Protein AF-A0A4Y5X166-F1 (afdb_monomer_lite)

Structure (mmCIF, N/CA/C/O backbone):
data_AF-A0A4Y5X166-F1
#
_entry.id   AF-A0A4Y5X166-F1
#
loop_
_atom_site.group_PDB
_atom_site.id
_atom_site.type_symbol
_atom_site.label_atom_id
_atom_site.label_alt_id
_atom_site.label_comp_id
_atom_site.label_asym_id
_atom_site.label_entity_id
_atom_site.label_seq_id
_atom_site.pdbx_PDB_ins_code
_atom_site.Cartn_x
_atom_site.Cartn_y
_atom_site.Cartn_z
_atom_site.occupancy
_atom_site.B_iso_or_equiv
_atom_site.auth_seq_id
_atom_site.auth_comp_id
_atom_site.auth_asym_id
_atom_site.auth_atom_id
_atom_site.pdbx_PDB_model_num
ATOM 1 N N . PRO A 1 1 ? 21.948 -21.769 -15.446 1.00 53.97 1 PRO A N 1
ATOM 2 C CA . PRO A 1 1 ? 21.801 -21.380 -14.017 1.00 53.97 1 PRO A CA 1
ATOM 3 C C . PRO A 1 1 ? 22.307 -19.961 -13.650 1.00 53.97 1 PRO A C 1
ATOM 5 O O . PRO A 1 1 ? 22.398 -19.677 -12.465 1.00 53.97 1 PRO A O 1
ATOM 8 N N . HIS A 1 2 ? 22.592 -19.065 -14.615 1.00 69.31 2 HIS A N 1
ATOM 9 C CA . HIS A 1 2 ? 23.187 -17.735 -14.357 1.00 69.31 2 HIS A CA 1
ATOM 10 C C . HIS A 1 2 ? 22.222 -16.543 -14.506 1.00 69.31 2 HIS A C 1
ATOM 12 O O . HIS A 1 2 ? 22.660 -15.410 -14.395 1.00 69.31 2 HIS A O 1
ATOM 18 N N . ALA A 1 3 ? 20.933 -16.793 -14.757 1.00 82.44 3 ALA A N 1
ATOM 19 C CA . ALA A 1 3 ? 19.912 -15.763 -14.997 1.00 82.44 3 ALA A CA 1
ATOM 20 C C . ALA A 1 3 ? 18.787 -15.790 -13.942 1.00 82.44 3 ALA A C 1
ATOM 22 O O . ALA A 1 3 ? 17.662 -15.390 -14.209 1.00 82.44 3 ALA A O 1
ATOM 23 N N . ILE A 1 4 ? 19.062 -16.355 -12.758 1.00 85.62 4 ILE A N 1
ATOM 24 C CA . ILE A 1 4 ? 18.125 -16.319 -11.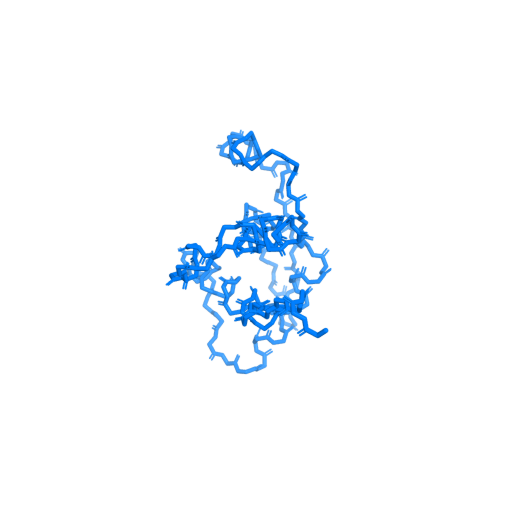629 1.00 85.62 4 ILE A CA 1
ATOM 25 C C . ILE A 1 4 ? 18.551 -15.158 -10.740 1.00 85.62 4 ILE A C 1
ATOM 27 O O . ILE A 1 4 ? 19.601 -15.229 -10.100 1.00 85.62 4 ILE A O 1
ATOM 31 N N . LEU A 1 5 ? 17.726 -14.118 -10.695 1.00 84.88 5 LEU A N 1
ATOM 32 C CA . LEU A 1 5 ? 17.871 -13.009 -9.762 1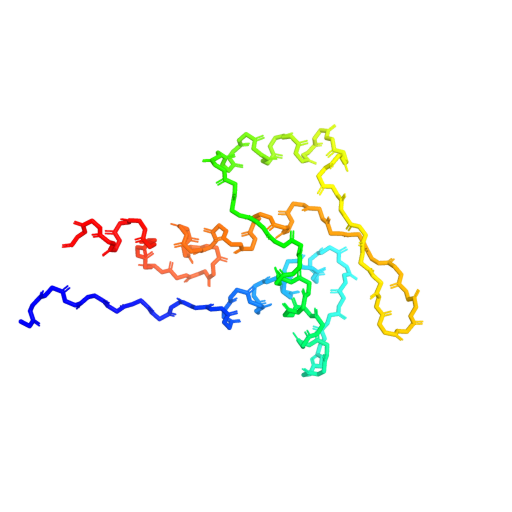.00 84.88 5 LEU A CA 1
ATOM 33 C C . LEU A 1 5 ? 16.924 -13.217 -8.579 1.00 84.88 5 LEU A C 1
ATOM 35 O O . LEU A 1 5 ? 15.797 -13.690 -8.734 1.00 84.88 5 LEU A O 1
ATOM 39 N N . ARG A 1 6 ? 17.410 -12.904 -7.378 1.00 86.56 6 ARG A N 1
ATOM 40 C CA . ARG A 1 6 ? 16.646 -13.003 -6.135 1.00 86.56 6 ARG A CA 1
ATOM 41 C C . ARG A 1 6 ? 16.514 -11.612 -5.539 1.00 86.56 6 ARG A C 1
ATOM 43 O O . ARG A 1 6 ? 17.519 -10.970 -5.262 1.00 86.56 6 ARG A O 1
ATOM 50 N N . LEU A 1 7 ? 15.274 -11.202 -5.310 1.00 88.19 7 LEU A N 1
ATOM 51 C CA . LEU A 1 7 ? 14.927 -9.982 -4.603 1.00 88.19 7 LEU A CA 1
ATOM 52 C C . LEU A 1 7 ? 14.234 -10.383 -3.298 1.00 88.19 7 LEU A C 1
ATOM 54 O O . LEU A 1 7 ? 13.175 -11.009 -3.329 1.00 88.19 7 LEU A O 1
ATOM 58 N N . ASP A 1 8 ? 14.834 -10.049 -2.155 1.00 89.56 8 ASP A N 1
ATOM 59 C CA . ASP A 1 8 ? 14.250 -10.301 -0.829 1.00 89.56 8 ASP A CA 1
ATOM 60 C C . ASP A 1 8 ? 13.226 -9.205 -0.472 1.00 89.56 8 ASP A C 1
ATOM 62 O O . ASP A 1 8 ? 13.319 -8.554 0.562 1.00 89.56 8 ASP A O 1
ATOM 66 N N . LEU A 1 9 ? 12.262 -8.990 -1.374 1.00 89.31 9 LEU A N 1
ATOM 67 C CA . LEU A 1 9 ? 11.146 -8.062 -1.229 1.00 89.31 9 LEU A CA 1
ATOM 68 C C . LEU A 1 9 ? 9.856 -8.756 -1.663 1.00 89.31 9 LEU A C 1
ATOM 70 O O . LEU A 1 9 ? 9.715 -9.151 -2.823 1.00 89.31 9 LEU A O 1
ATOM 74 N N . ALA A 1 10 ? 8.905 -8.903 -0.746 1.00 91.88 10 ALA A N 1
ATOM 75 C CA . ALA A 1 10 ? 7.674 -9.629 -1.018 1.00 91.88 10 ALA A CA 1
ATOM 76 C C . ALA A 1 10 ? 6.463 -9.051 -0.275 1.00 91.88 10 ALA A C 1
ATOM 78 O O . ALA A 1 10 ? 6.502 -8.017 0.388 1.00 91.88 10 ALA A O 1
ATOM 79 N N . GLY A 1 11 ? 5.334 -9.759 -0.365 1.00 90.94 11 GLY A N 1
ATOM 80 C CA . GLY A 1 11 ? 4.072 -9.331 0.232 1.00 90.94 11 GLY A CA 1
ATOM 81 C C . GLY A 1 11 ? 4.115 -9.126 1.751 1.00 90.94 11 GLY A C 1
ATOM 82 O O . GLY A 1 11 ? 3.247 -8.422 2.268 1.00 90.94 11 GLY A O 1
ATOM 83 N N . ARG A 1 12 ? 5.088 -9.717 2.459 1.00 92.75 12 ARG A N 1
ATOM 84 C CA . ARG A 1 12 ? 5.294 -9.488 3.893 1.00 92.75 12 ARG A CA 1
ATOM 85 C C . ARG A 1 12 ? 5.771 -8.057 4.143 1.00 92.75 12 ARG A C 1
ATOM 87 O O . ARG A 1 12 ? 5.137 -7.361 4.931 1.00 92.75 12 ARG A O 1
ATOM 94 N N . ASP A 1 13 ? 6.797 -7.639 3.414 1.00 93.00 13 ASP A N 1
ATOM 95 C CA . ASP A 1 13 ? 7.396 -6.306 3.484 1.00 93.00 13 ASP A CA 1
ATOM 96 C C . ASP A 1 13 ? 6.387 -5.231 3.074 1.00 93.00 13 ASP A C 1
ATOM 98 O O . ASP A 1 13 ? 6.276 -4.201 3.732 1.00 93.00 13 ASP A O 1
ATOM 102 N N . LEU A 1 14 ? 5.554 -5.516 2.063 1.00 93.69 14 LEU A N 1
ATOM 103 C CA . LEU A 1 14 ? 4.454 -4.629 1.668 1.00 93.69 14 LEU A CA 1
ATOM 104 C C . LEU A 1 14 ? 3.440 -4.410 2.797 1.00 93.69 14 LEU A C 1
ATOM 106 O O . LEU A 1 14 ? 2.979 -3.290 3.005 1.00 93.69 14 LEU A O 1
ATOM 110 N N . THR A 1 15 ? 3.080 -5.468 3.530 1.00 94.81 15 THR A N 1
ATOM 111 C CA . THR A 1 15 ? 2.167 -5.354 4.677 1.00 94.81 15 THR A CA 1
ATOM 112 C C . THR A 1 15 ? 2.801 -4.541 5.807 1.00 94.81 15 THR A C 1
ATOM 114 O O . THR A 1 15 ? 2.126 -3.696 6.391 1.00 94.81 15 THR A O 1
ATOM 117 N N . ASP A 1 16 ? 4.086 -4.754 6.090 1.00 92.81 16 ASP A N 1
ATOM 118 C CA . ASP A 1 16 ? 4.799 -4.015 7.140 1.00 92.81 16 ASP A CA 1
ATOM 119 C C . ASP A 1 16 ? 4.977 -2.533 6.752 1.00 92.81 16 ASP A C 1
ATOM 121 O O . ASP A 1 16 ? 4.841 -1.633 7.582 1.00 92.81 16 ASP A O 1
ATOM 125 N N . TYR A 1 17 ? 5.172 -2.253 5.464 1.00 93.94 17 TYR A N 1
ATOM 126 C CA . TYR A 1 17 ? 5.205 -0.893 4.938 1.00 93.94 17 TYR A CA 1
ATOM 127 C C . TYR A 1 17 ? 3.850 -0.198 4.993 1.00 93.94 17 TYR A C 1
ATOM 129 O O . TYR A 1 17 ? 3.775 0.950 5.427 1.00 93.94 17 TYR A O 1
ATOM 137 N N . LEU A 1 18 ? 2.774 -0.895 4.612 1.00 94.44 18 LEU A N 1
ATOM 138 C CA . LEU A 1 18 ? 1.417 -0.364 4.723 1.00 94.44 18 LEU A CA 1
ATOM 139 C C . LEU A 1 18 ? 1.089 -0.016 6.181 1.00 94.44 18 LEU A C 1
ATOM 141 O O . LEU A 1 18 ? 0.530 1.041 6.456 1.00 94.44 18 LEU A O 1
ATOM 145 N N . MET A 1 19 ? 1.503 -0.864 7.122 1.00 94.06 19 MET A N 1
ATOM 146 C CA . MET A 1 19 ? 1.362 -0.604 8.554 1.00 94.06 19 MET A CA 1
ATOM 147 C C . MET A 1 19 ? 2.094 0.678 8.980 1.00 94.06 19 MET A C 1
ATOM 149 O O . MET A 1 19 ? 1.524 1.503 9.698 1.00 94.06 19 MET A O 1
ATOM 153 N N . LYS A 1 20 ? 3.327 0.883 8.497 1.00 92.44 20 LYS A N 1
ATOM 154 C CA . LYS A 1 20 ? 4.122 2.088 8.772 1.00 92.44 20 LYS A CA 1
ATOM 155 C C . LYS A 1 20 ? 3.437 3.359 8.260 1.00 92.44 20 LYS A C 1
ATOM 157 O O . LYS A 1 20 ? 3.246 4.290 9.037 1.00 92.44 20 LYS A O 1
ATOM 162 N N . ILE A 1 21 ? 3.026 3.394 6.991 1.00 93.44 21 ILE A N 1
ATOM 163 C CA . ILE A 1 21 ? 2.412 4.596 6.396 1.00 93.44 21 ILE A CA 1
ATOM 164 C C . ILE A 1 21 ? 1.010 4.885 6.958 1.00 93.44 21 ILE A C 1
ATOM 166 O O . ILE A 1 21 ? 0.633 6.046 7.090 1.00 93.44 21 ILE A O 1
ATOM 170 N N . LEU A 1 22 ? 0.256 3.858 7.367 1.00 92.94 22 LEU A N 1
ATOM 171 C CA . LEU A 1 22 ? -1.008 4.050 8.090 1.00 92.94 22 LEU A CA 1
ATOM 172 C C . LEU A 1 22 ? -0.777 4.631 9.492 1.00 92.94 22 LEU A C 1
ATOM 174 O O . LEU A 1 22 ? -1.533 5.503 9.924 1.00 92.94 22 LEU A O 1
ATOM 178 N N . THR A 1 23 ? 0.305 4.224 10.162 1.00 91.81 23 THR A N 1
ATOM 179 C CA . THR A 1 23 ? 0.713 4.797 11.455 1.00 91.81 23 THR A CA 1
ATOM 180 C C . THR A 1 23 ? 1.107 6.269 11.315 1.00 91.81 23 THR A C 1
ATOM 182 O O . THR A 1 23 ? 0.716 7.082 12.150 1.00 91.81 23 THR A O 1
ATOM 185 N N . GLU A 1 24 ? 1.801 6.649 10.235 1.00 90.44 24 GLU A N 1
ATOM 186 C CA . GLU A 1 24 ? 2.125 8.054 9.920 1.00 90.44 24 GLU A CA 1
ATOM 187 C C . GLU A 1 24 ? 0.864 8.926 9.748 1.00 90.44 24 GLU A C 1
ATOM 189 O O . GLU A 1 24 ? 0.887 10.114 10.069 1.00 90.44 24 GLU A O 1
ATOM 194 N N . ARG A 1 25 ? -0.255 8.333 9.307 1.00 87.44 25 ARG A N 1
ATOM 195 C CA . ARG A 1 25 ? -1.567 8.995 9.191 1.00 87.44 25 ARG A CA 1
ATOM 196 C C . ARG A 1 25 ? -2.379 8.998 10.496 1.00 87.44 25 ARG A C 1
ATOM 198 O O . ARG A 1 25 ? -3.439 9.618 10.551 1.00 87.44 25 ARG A O 1
ATOM 205 N N . GLY A 1 26 ? -1.881 8.346 11.547 1.00 89.19 26 GLY A N 1
ATOM 206 C CA . GLY A 1 26 ? -2.506 8.282 12.871 1.00 89.19 26 GLY A CA 1
ATOM 207 C C . GLY A 1 26 ? -3.262 6.984 13.172 1.00 89.19 26 GLY A C 1
ATOM 208 O O . GLY A 1 26 ? -3.859 6.878 14.243 1.00 89.19 26 GLY A O 1
ATOM 209 N N . TYR A 1 27 ? -3.234 5.991 12.276 1.00 89.69 27 TYR A N 1
ATOM 210 C CA . TYR A 1 27 ? -3.803 4.664 12.522 1.00 89.69 27 TYR A CA 1
ATOM 211 C C . TYR A 1 27 ? -2.731 3.712 13.057 1.00 89.69 27 TYR A C 1
ATOM 213 O O . TYR A 1 27 ? -1.939 3.151 12.302 1.00 89.69 27 TYR A O 1
ATOM 221 N N . SER A 1 28 ? -2.704 3.530 14.374 1.00 87.69 28 SER A N 1
ATOM 222 C CA . SER A 1 28 ? -1.722 2.671 15.036 1.00 87.69 28 SER A CA 1
ATOM 223 C C . SER A 1 28 ? -2.160 1.209 15.020 1.00 87.69 28 SER A C 1
ATOM 225 O O . SER A 1 28 ? -3.047 0.822 15.774 1.00 87.69 28 SER A O 1
ATOM 227 N N . PHE A 1 29 ? -1.487 0.389 14.216 1.00 88.75 29 PHE A N 1
ATOM 228 C CA . PHE A 1 29 ? -1.604 -1.070 14.245 1.00 88.75 29 PHE A CA 1
ATOM 229 C C . PHE A 1 29 ? -0.316 -1.637 14.853 1.00 88.75 29 PHE A C 1
ATOM 231 O O . PHE A 1 29 ? 0.761 -1.463 14.286 1.00 88.75 29 PHE A O 1
ATOM 238 N N . THR A 1 30 ? -0.395 -2.269 16.024 1.00 85.94 30 THR A N 1
ATOM 239 C CA . THR A 1 30 ? 0.792 -2.679 16.808 1.00 85.94 30 THR A CA 1
ATOM 240 C C . THR A 1 30 ? 0.866 -4.180 17.067 1.00 85.94 30 THR A C 1
ATOM 242 O O . THR A 1 30 ? 1.943 -4.721 17.323 1.00 85.94 30 THR A O 1
ATOM 245 N N . THR A 1 31 ? -0.266 -4.874 16.996 1.00 89.31 31 THR A N 1
ATOM 246 C CA . THR A 1 31 ? -0.382 -6.294 17.321 1.00 89.31 31 THR A CA 1
ATOM 247 C C . THR A 1 31 ? -0.273 -7.180 16.082 1.00 89.31 31 THR A C 1
ATOM 249 O O . THR A 1 31 ? -0.518 -6.776 14.944 1.00 89.31 31 THR A O 1
ATOM 252 N N . THR A 1 32 ? 0.053 -8.453 16.299 1.00 88.06 32 THR A N 1
ATOM 253 C CA . THR A 1 32 ? 0.083 -9.460 15.229 1.00 88.06 32 THR A CA 1
ATOM 254 C C . THR A 1 32 ? -1.296 -9.725 14.625 1.00 88.06 32 THR A C 1
ATOM 256 O O . THR A 1 32 ? -1.378 -10.043 13.444 1.00 88.06 32 THR A O 1
ATOM 259 N N . ALA A 1 33 ? -2.376 -9.565 15.396 1.00 88.94 33 ALA A N 1
ATOM 260 C CA . ALA A 1 33 ? -3.744 -9.675 14.888 1.00 88.94 33 ALA A CA 1
ATOM 261 C C . ALA A 1 33 ? -4.094 -8.500 13.962 1.00 88.94 33 ALA A C 1
ATOM 263 O O . ALA A 1 33 ? -4.637 -8.699 12.879 1.00 88.94 33 ALA A O 1
ATOM 264 N N . GLU A 1 34 ? -3.710 -7.281 14.342 1.00 90.00 34 GLU A N 1
ATOM 265 C CA . GLU A 1 34 ? -3.888 -6.090 13.507 1.00 90.00 34 GLU A CA 1
ATOM 266 C C . GLU A 1 34 ? -3.077 -6.161 12.212 1.00 90.00 34 GLU A C 1
ATOM 268 O O . GLU A 1 34 ? -3.512 -5.664 11.175 1.00 90.00 34 GLU A O 1
ATOM 273 N N . ARG A 1 35 ? -1.938 -6.860 12.224 1.00 92.50 35 ARG A N 1
ATOM 274 C CA . ARG A 1 35 ? -1.176 -7.142 11.004 1.00 92.50 35 ARG A CA 1
ATOM 275 C C . ARG A 1 35 ? -1.988 -7.902 9.956 1.00 92.50 35 ARG A C 1
ATOM 277 O O . ARG A 1 35 ? -1.841 -7.627 8.766 1.00 92.50 35 ARG A O 1
ATOM 284 N N . GLU A 1 36 ? -2.851 -8.824 10.375 1.00 94.12 36 GLU A N 1
ATOM 285 C CA . GLU A 1 36 ? -3.740 -9.539 9.454 1.00 94.12 36 GLU A CA 1
ATOM 286 C C . GLU A 1 36 ? -4.817 -8.619 8.873 1.00 94.12 36 GLU A C 1
ATOM 288 O O . GLU A 1 36 ? -5.163 -8.754 7.701 1.00 94.12 36 GLU A O 1
ATOM 293 N N . ILE A 1 37 ? -5.273 -7.625 9.639 1.00 93.50 37 ILE A N 1
ATOM 294 C CA . ILE A 1 37 ? -6.185 -6.587 9.141 1.00 93.50 37 ILE A CA 1
ATOM 295 C C . ILE A 1 37 ? -5.484 -5.744 8.071 1.00 93.50 37 ILE A C 1
ATOM 297 O O . ILE A 1 37 ? -6.024 -5.549 6.987 1.00 93.50 37 ILE A O 1
ATOM 301 N N . VAL A 1 38 ? -4.249 -5.300 8.326 1.00 94.88 38 VAL A N 1
ATOM 302 C CA . VAL A 1 38 ? -3.454 -4.547 7.340 1.00 94.88 38 VAL A CA 1
ATOM 303 C C . VAL A 1 38 ? -3.190 -5.386 6.084 1.00 94.88 38 VAL A C 1
ATOM 305 O O . VAL A 1 38 ? -3.218 -4.866 4.968 1.00 94.88 38 VAL A O 1
ATOM 308 N N . ARG A 1 39 ? -2.970 -6.699 6.232 1.00 95.69 39 ARG A N 1
ATOM 309 C CA . ARG A 1 39 ? -2.846 -7.617 5.092 1.00 95.69 39 ARG A CA 1
ATOM 310 C C . ARG A 1 39 ? -4.135 -7.680 4.270 1.00 95.69 39 ARG A C 1
ATOM 312 O O . ARG A 1 39 ? -4.048 -7.612 3.047 1.00 95.69 39 ARG A O 1
ATOM 319 N N . ASP A 1 40 ? -5.295 -7.770 4.911 1.00 95.44 40 ASP A N 1
ATOM 320 C CA . ASP A 1 40 ? -6.589 -7.781 4.222 1.00 95.44 40 ASP A CA 1
ATOM 321 C C . ASP A 1 40 ? -6.875 -6.442 3.516 1.00 95.44 40 ASP A C 1
ATOM 323 O O . ASP A 1 40 ? -7.265 -6.433 2.348 1.00 95.44 40 ASP A O 1
ATOM 327 N N . ILE A 1 41 ? -6.561 -5.309 4.160 1.00 94.88 41 ILE A N 1
ATOM 328 C CA . ILE A 1 41 ? -6.619 -3.971 3.545 1.00 94.88 41 ILE A CA 1
ATOM 329 C C . ILE A 1 41 ? -5.756 -3.928 2.284 1.00 94.88 41 ILE A C 1
ATOM 331 O O . ILE A 1 41 ? -6.224 -3.482 1.235 1.00 94.88 41 ILE A O 1
ATOM 335 N N . LYS A 1 42 ? -4.512 -4.414 2.365 1.00 95.19 42 LYS A N 1
ATOM 336 C CA . LYS A 1 42 ? -3.609 -4.487 1.213 1.00 95.19 42 LYS A CA 1
ATOM 337 C C . LYS A 1 42 ? -4.238 -5.292 0.076 1.00 95.19 42 LYS A C 1
ATOM 339 O O . LYS A 1 42 ? -4.283 -4.823 -1.053 1.00 95.19 42 LYS A O 1
ATOM 344 N N . GLU A 1 43 ? -4.731 -6.492 0.364 1.00 95.38 43 GLU A N 1
ATOM 345 C CA . GLU A 1 43 ? -5.283 -7.392 -0.655 1.00 95.38 43 GLU A CA 1
ATOM 346 C C . GLU A 1 43 ? -6.582 -6.862 -1.286 1.00 95.38 43 GLU A C 1
ATOM 348 O O . GLU A 1 43 ? -6.815 -7.088 -2.473 1.00 95.38 43 GLU A O 1
ATOM 353 N N . LYS A 1 44 ? -7.412 -6.131 -0.531 1.00 95.06 44 LYS A N 1
ATOM 354 C CA . LYS A 1 44 ? -8.698 -5.607 -1.021 1.00 95.06 44 LYS A CA 1
ATOM 355 C C . LYS A 1 44 ? -8.618 -4.225 -1.659 1.00 95.06 44 LYS A C 1
ATOM 357 O O . LYS A 1 44 ? -9.410 -3.933 -2.555 1.00 95.06 44 LYS A O 1
ATOM 362 N N . LEU A 1 45 ? -7.751 -3.344 -1.158 1.00 94.81 45 LEU A N 1
ATOM 363 C CA . LEU A 1 45 ? -7.788 -1.916 -1.490 1.00 94.81 45 LEU A CA 1
ATOM 364 C C . LEU A 1 45 ? -6.566 -1.417 -2.256 1.00 94.81 45 LEU A C 1
ATOM 366 O O . LEU A 1 45 ? -6.704 -0.396 -2.944 1.00 94.81 45 LEU A O 1
ATOM 370 N N . CYS A 1 46 ? -5.408 -2.076 -2.147 1.00 95.19 46 CYS A N 1
ATOM 371 C CA . CYS A 1 46 ? -4.208 -1.625 -2.844 1.00 95.19 46 CYS A CA 1
ATOM 372 C C . CYS A 1 46 ? -4.256 -1.928 -4.345 1.00 95.19 46 CYS A C 1
ATOM 374 O O . CYS A 1 46 ? -4.868 -2.895 -4.793 1.00 95.19 46 CYS A O 1
ATOM 376 N N . TYR A 1 47 ? -3.582 -1.084 -5.121 1.00 95.12 47 TYR A N 1
ATOM 377 C CA . TYR A 1 47 ? -3.442 -1.218 -6.568 1.00 95.12 47 TYR A CA 1
ATOM 378 C C . TYR A 1 47 ? -2.141 -0.564 -7.030 1.00 95.12 47 TYR A C 1
ATOM 380 O O . TYR A 1 47 ? -1.670 0.380 -6.408 1.00 95.12 47 TYR A O 1
ATOM 388 N N . VAL A 1 48 ? -1.554 -1.057 -8.119 1.00 94.81 48 VAL A N 1
ATOM 389 C CA . VAL A 1 48 ? -0.373 -0.431 -8.730 1.00 94.81 48 VAL A CA 1
ATOM 390 C C . VAL A 1 48 ? -0.842 0.729 -9.609 1.00 94.81 48 VAL A C 1
ATOM 392 O O . VAL A 1 48 ? -1.707 0.531 -10.466 1.00 94.81 48 VAL A O 1
ATOM 395 N N . ALA A 1 49 ? -0.300 1.927 -9.391 1.00 94.25 49 ALA A N 1
ATOM 396 C CA . ALA A 1 49 ? -0.538 3.073 -10.265 1.00 94.25 49 ALA A CA 1
ATOM 397 C C . ALA A 1 49 ? 0.265 2.920 -11.568 1.00 94.25 49 ALA A C 1
ATOM 399 O O . ALA A 1 49 ? 1.377 2.404 -11.556 1.00 94.25 49 ALA A O 1
ATOM 400 N N . LEU A 1 50 ? -0.297 3.364 -12.696 1.00 92.50 50 LEU A N 1
ATOM 401 C CA . LEU A 1 50 ? 0.432 3.376 -13.973 1.00 92.50 50 LEU A CA 1
ATOM 402 C C . LEU A 1 50 ? 1.468 4.504 -14.021 1.00 92.50 50 LEU A C 1
ATOM 404 O O . LEU A 1 50 ? 2.578 4.298 -14.499 1.00 92.50 50 LEU A O 1
ATOM 408 N N . ASP A 1 51 ? 1.086 5.678 -13.523 1.00 93.50 51 ASP A N 1
ATOM 409 C CA . ASP A 1 51 ? 1.948 6.842 -13.356 1.00 93.50 51 ASP A CA 1
ATOM 410 C C . ASP A 1 51 ? 1.847 7.293 -11.897 1.00 93.50 51 ASP A C 1
ATOM 412 O O . ASP A 1 51 ? 0.837 7.853 -11.463 1.00 93.50 51 ASP A O 1
ATOM 416 N N . PHE A 1 52 ? 2.883 6.982 -11.121 1.00 91.31 52 PHE A N 1
ATOM 417 C CA . PHE A 1 52 ? 2.908 7.257 -9.690 1.00 91.31 52 PHE A CA 1
ATOM 418 C C . PHE A 1 52 ? 2.861 8.761 -9.379 1.00 91.31 52 PHE A C 1
ATOM 420 O O . PHE A 1 52 ? 2.176 9.175 -8.441 1.00 91.31 52 PHE A O 1
ATOM 427 N N . GLU A 1 53 ? 3.553 9.594 -10.160 1.00 92.31 53 GLU A N 1
ATOM 428 C CA . GLU A 1 53 ? 3.615 11.040 -9.923 1.00 92.31 53 GLU A CA 1
ATOM 429 C C . GLU A 1 53 ? 2.266 11.704 -10.212 1.00 92.31 53 GLU A C 1
ATOM 431 O O . GLU A 1 53 ? 1.778 12.517 -9.415 1.00 92.31 53 GLU A O 1
ATOM 436 N N . GLN A 1 54 ? 1.622 11.312 -11.313 1.00 93.00 54 GLN A N 1
ATOM 437 C CA . GLN A 1 54 ? 0.289 11.792 -11.665 1.00 93.00 54 GLN A CA 1
ATOM 438 C C . GLN A 1 54 ? -0.766 11.349 -10.639 1.00 93.00 54 GLN A C 1
ATOM 440 O O . GLN A 1 54 ? -1.622 12.151 -10.238 1.00 93.00 54 GLN A O 1
ATOM 445 N N . GLU A 1 55 ? -0.706 10.095 -10.185 1.00 93.50 55 GLU A N 1
ATOM 446 C CA . GLU A 1 55 ? -1.636 9.562 -9.186 1.00 93.50 55 GLU A CA 1
ATOM 447 C C . GLU A 1 55 ? -1.453 10.271 -7.831 1.00 93.50 55 GLU A C 1
ATOM 449 O O . GLU A 1 55 ? -2.437 10.644 -7.187 1.00 93.50 55 GLU A O 1
ATOM 454 N N . MET A 1 56 ? -0.208 10.565 -7.431 1.00 93.00 56 MET A N 1
ATOM 455 C CA . MET A 1 56 ? 0.095 11.371 -6.240 1.00 93.00 56 MET A CA 1
ATOM 456 C C . MET A 1 56 ? -0.483 12.788 -6.330 1.00 93.00 56 MET A C 1
ATOM 458 O O . MET A 1 56 ? -1.100 13.257 -5.369 1.00 93.00 56 MET A O 1
ATOM 462 N N . ALA A 1 57 ? -0.330 13.468 -7.470 1.00 93.25 57 ALA A N 1
ATOM 463 C CA . ALA A 1 57 ? -0.900 14.801 -7.681 1.00 93.25 57 ALA A CA 1
ATOM 464 C C . ALA A 1 57 ? -2.440 14.785 -7.634 1.00 93.25 57 ALA A C 1
ATOM 466 O O . ALA A 1 57 ? -3.075 15.688 -7.074 1.00 93.25 57 ALA A O 1
ATOM 467 N N . THR A 1 58 ? -3.049 13.726 -8.167 1.00 91.62 58 THR A N 1
ATOM 468 C CA . THR A 1 58 ? -4.501 13.517 -8.122 1.00 91.62 58 THR A CA 1
ATOM 469 C C . THR A 1 58 ? -4.972 13.255 -6.693 1.00 91.62 58 THR A C 1
ATOM 471 O O . THR A 1 58 ? -5.935 13.873 -6.249 1.00 91.62 58 THR A O 1
ATOM 474 N N . ALA A 1 59 ? -4.265 12.423 -5.926 1.00 91.19 59 ALA A N 1
ATOM 475 C CA . ALA A 1 59 ? -4.594 12.146 -4.527 1.00 91.19 59 ALA A CA 1
ATOM 476 C C . ALA A 1 59 ? -4.438 13.374 -3.614 1.00 91.19 59 ALA A C 1
ATOM 478 O O . ALA A 1 59 ? -5.150 13.496 -2.621 1.00 91.19 59 ALA A O 1
ATOM 479 N N . ALA A 1 60 ? -3.524 14.294 -3.941 1.00 90.69 60 ALA A N 1
ATOM 480 C CA . ALA A 1 60 ? -3.360 15.549 -3.208 1.00 90.69 60 ALA A CA 1
ATOM 481 C C . ALA A 1 60 ? -4.485 16.563 -3.487 1.00 90.69 60 ALA A C 1
ATOM 483 O O . ALA A 1 60 ? -4.744 17.437 -2.662 1.00 90.69 60 ALA A O 1
ATOM 484 N N . SER A 1 61 ? -5.143 16.461 -4.646 1.00 89.44 61 SER A N 1
ATOM 485 C CA . SER A 1 61 ? -6.182 17.398 -5.096 1.00 89.44 61 SER A CA 1
ATOM 486 C C . SER A 1 61 ? -7.605 16.835 -5.024 1.00 89.44 61 SER A C 1
ATOM 488 O O . SER A 1 61 ? -8.565 17.605 -5.073 1.00 89.44 61 SER A O 1
ATOM 490 N N . SER A 1 62 ? -7.759 15.517 -4.882 1.00 88.56 62 SER A N 1
ATOM 491 C CA . SER A 1 62 ? -9.044 14.825 -4.907 1.00 88.56 62 SER A CA 1
ATOM 492 C C . SER A 1 62 ? -9.113 13.701 -3.876 1.00 88.56 62 SER A C 1
ATOM 494 O O . SER A 1 62 ? -8.226 12.855 -3.786 1.00 88.56 62 SER A O 1
ATOM 496 N N . SER A 1 63 ? -10.243 13.619 -3.173 1.00 87.56 63 SER A N 1
ATOM 497 C CA . SER A 1 63 ? -10.597 12.488 -2.309 1.00 87.56 63 SER A CA 1
ATOM 498 C C . SER A 1 63 ? -11.242 11.323 -3.072 1.00 87.56 63 SER A C 1
ATOM 500 O O . SER A 1 63 ? -11.624 10.322 -2.473 1.00 87.56 63 SER A O 1
ATOM 502 N N . SER A 1 64 ? -11.351 11.396 -4.404 1.00 87.31 64 SER A N 1
ATOM 503 C CA . SER A 1 64 ? -11.944 10.327 -5.227 1.00 87.31 64 SER A CA 1
ATOM 504 C C . SER A 1 64 ? -11.202 8.990 -5.133 1.00 87.31 64 SER A C 1
ATOM 506 O O . SER A 1 64 ? -11.778 7.941 -5.421 1.00 87.31 64 SER A O 1
ATOM 508 N N . LEU A 1 65 ? -9.923 9.030 -4.755 1.00 88.44 65 LEU A N 1
ATOM 509 C CA . LEU A 1 65 ? -9.073 7.853 -4.579 1.00 88.44 65 LEU A CA 1
ATOM 510 C C . LEU A 1 65 ? -9.191 7.248 -3.175 1.00 88.44 65 LEU A C 1
ATOM 512 O O . LEU A 1 65 ? -8.692 6.147 -2.936 1.00 88.44 65 LEU A O 1
ATOM 516 N N . GLU A 1 66 ? -9.871 7.927 -2.253 1.00 93.31 66 GLU A N 1
ATOM 517 C CA . GLU A 1 66 ? -10.081 7.426 -0.904 1.00 93.31 66 GLU A CA 1
ATOM 518 C C . GLU A 1 66 ? -11.117 6.297 -0.883 1.00 93.31 66 GLU A C 1
ATOM 520 O O . GLU A 1 66 ? -12.137 6.313 -1.579 1.00 93.31 66 GLU A O 1
ATOM 525 N N . LYS A 1 67 ? -10.843 5.276 -0.072 1.00 94.12 67 LYS A N 1
ATOM 526 C CA . LYS A 1 67 ? -11.753 4.161 0.186 1.00 94.12 67 LYS A CA 1
ATOM 527 C C . LYS A 1 67 ? -11.868 3.917 1.676 1.00 94.12 67 LYS A C 1
ATOM 529 O O . LYS A 1 67 ? -10.877 3.930 2.398 1.00 94.12 67 LYS A O 1
ATOM 534 N N . SER A 1 68 ? -13.092 3.659 2.108 1.00 94.19 68 SER A N 1
ATOM 535 C CA . SER A 1 68 ? -13.390 3.296 3.485 1.00 94.19 68 SER A CA 1
ATOM 536 C C . SER A 1 68 ? -13.222 1.793 3.699 1.00 94.19 68 SER A C 1
ATOM 538 O O . SER A 1 68 ? -13.584 0.997 2.830 1.00 94.19 68 SER A O 1
ATOM 540 N N . TYR A 1 69 ? -12.693 1.418 4.857 1.00 94.56 69 TYR A N 1
ATOM 541 C CA . TYR A 1 69 ? -12.555 0.040 5.314 1.00 94.56 69 TYR A CA 1
ATOM 542 C C . TYR A 1 69 ? -13.135 -0.086 6.723 1.00 94.56 69 TYR A C 1
ATOM 544 O O . TYR A 1 69 ? -12.844 0.748 7.579 1.00 94.56 69 TYR A O 1
ATOM 552 N N . GLU A 1 70 ? -13.949 -1.112 6.960 1.00 94.25 70 GLU A N 1
ATOM 553 C CA . GLU A 1 70 ? -14.545 -1.387 8.269 1.00 94.25 70 GLU A CA 1
ATOM 554 C C . GLU A 1 70 ? -13.665 -2.368 9.051 1.00 94.25 70 GLU A C 1
ATOM 556 O O . GLU A 1 70 ? -13.391 -3.485 8.606 1.00 94.25 70 GLU A O 1
ATOM 561 N N . LEU A 1 71 ? -13.191 -1.923 10.210 1.00 91.19 71 LEU A N 1
ATOM 562 C CA . LEU A 1 71 ? -12.437 -2.725 11.159 1.00 91.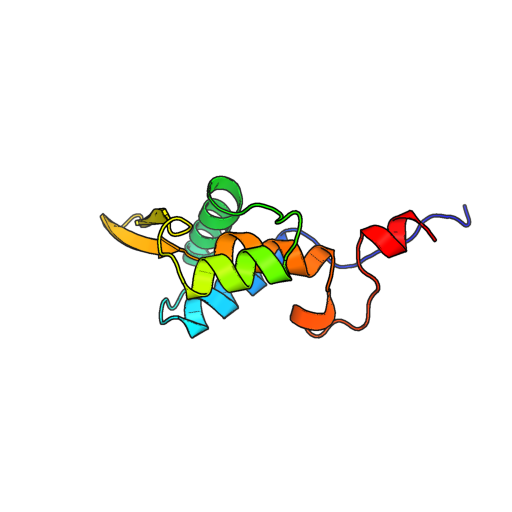19 71 LEU A CA 1
ATOM 563 C C . LEU A 1 71 ? -13.366 -3.711 11.897 1.00 91.19 71 LEU A C 1
ATOM 565 O O . LEU A 1 71 ? -14.573 -3.487 11.979 1.00 91.19 71 LEU A O 1
ATOM 569 N N . PRO A 1 72 ? -12.831 -4.803 12.477 1.00 89.19 72 PRO A N 1
ATOM 570 C CA . PRO A 1 72 ? -13.640 -5.807 13.182 1.00 89.19 72 PRO A CA 1
ATOM 571 C C . PRO A 1 72 ? -14.409 -5.286 14.407 1.00 89.19 72 PRO A C 1
ATOM 573 O O . PRO A 1 72 ? -15.336 -5.943 14.872 1.00 89.19 72 PRO A O 1
ATOM 576 N N . ASP A 1 73 ? -14.013 -4.136 14.949 1.00 89.12 73 ASP A N 1
ATOM 577 C CA . ASP A 1 73 ? -14.690 -3.429 16.041 1.00 89.12 73 AS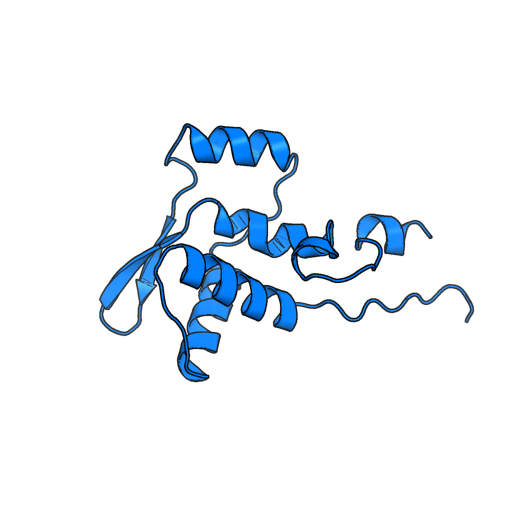P A CA 1
ATOM 578 C C . ASP A 1 73 ? -15.827 -2.504 15.551 1.00 89.12 73 ASP A C 1
ATOM 580 O O . ASP A 1 73 ? -16.500 -1.870 16.365 1.00 89.12 73 ASP A O 1
ATOM 584 N N . GLY A 1 74 ? -16.059 -2.443 14.234 1.00 90.50 74 GLY A N 1
ATOM 585 C CA . GLY A 1 74 ? -17.041 -1.580 13.576 1.00 90.50 74 GLY A CA 1
ATOM 586 C C . GLY A 1 74 ? -16.524 -0.174 13.257 1.00 90.50 74 GLY A C 1
ATOM 587 O O . GLY A 1 74 ? -17.267 0.641 12.705 1.00 90.50 74 GLY A O 1
ATOM 588 N N . GLN A 1 75 ? -15.268 0.152 13.585 1.00 92.31 75 GLN A N 1
ATOM 589 C CA . GLN A 1 75 ? -14.688 1.444 13.235 1.00 92.31 75 GLN A CA 1
ATOM 590 C C . GLN A 1 75 ? -14.392 1.509 11.732 1.00 92.31 75 GLN A C 1
ATOM 592 O O . GLN A 1 75 ? -13.725 0.647 11.168 1.00 92.31 75 GLN A O 1
ATOM 597 N N . VAL A 1 76 ? -14.826 2.585 11.076 1.00 93.88 76 VAL A N 1
ATOM 598 C CA . VAL A 1 76 ? -14.519 2.823 9.661 1.00 93.88 76 VAL A CA 1
ATOM 599 C C . VAL A 1 76 ? -13.299 3.731 9.539 1.00 93.88 76 VAL A C 1
ATOM 601 O O . VAL A 1 76 ? -13.299 4.857 10.039 1.00 93.88 76 VAL A O 1
ATOM 604 N N . ILE A 1 77 ? -12.262 3.249 8.858 1.00 93.44 77 ILE A N 1
ATOM 605 C CA . ILE A 1 77 ? -11.055 4.016 8.529 1.00 93.44 77 ILE A CA 1
ATOM 606 C C . ILE A 1 77 ? -11.036 4.371 7.044 1.00 93.44 77 ILE A C 1
ATOM 608 O O . ILE A 1 77 ? -11.612 3.659 6.221 1.00 93.44 77 ILE A O 1
ATOM 612 N N . THR A 1 78 ? -10.346 5.453 6.691 1.00 93.88 78 THR A N 1
ATOM 613 C CA . THR A 1 78 ? -10.207 5.893 5.299 1.00 93.88 78 THR A CA 1
ATOM 614 C C . THR A 1 78 ? -8.775 5.682 4.829 1.00 93.88 78 THR A C 1
ATOM 616 O O . THR A 1 78 ? -7.836 6.203 5.427 1.00 93.88 78 THR A O 1
ATOM 619 N N . ILE A 1 79 ? -8.617 4.940 3.735 1.00 94.44 79 ILE A N 1
ATOM 620 C CA . ILE A 1 79 ? -7.338 4.675 3.074 1.00 94.44 79 ILE A CA 1
ATOM 621 C C . ILE A 1 79 ? -7.300 5.469 1.766 1.00 94.44 79 ILE A C 1
ATOM 623 O O . ILE A 1 79 ? -8.190 5.322 0.928 1.00 94.44 79 ILE A O 1
ATOM 627 N N . GLY A 1 80 ? -6.289 6.318 1.590 1.00 93.88 80 GLY A N 1
ATOM 628 C CA . GLY A 1 80 ? -6.131 7.208 0.439 1.00 93.88 80 GLY A CA 1
ATOM 629 C C . GLY A 1 80 ? -4.962 6.791 -0.445 1.00 93.88 80 GLY A C 1
ATOM 630 O O . GLY A 1 80 ? -5.003 5.738 -1.080 1.00 93.88 80 GLY A O 1
ATOM 631 N N . ASN A 1 81 ? -3.915 7.619 -0.500 1.00 94.12 81 ASN A N 1
ATOM 632 C CA . ASN A 1 81 ? -2.753 7.367 -1.360 1.00 94.12 81 ASN A CA 1
ATOM 633 C C . ASN A 1 81 ? -1.907 6.151 -0.941 1.00 94.12 81 ASN A C 1
ATOM 635 O O . ASN A 1 81 ? -1.140 5.623 -1.744 1.00 94.12 81 ASN A O 1
ATOM 639 N N . GLU A 1 82 ? -2.094 5.637 0.276 1.00 94.44 82 GLU A N 1
ATOM 640 C CA . GLU A 1 82 ? -1.453 4.415 0.768 1.00 94.44 82 GLU A CA 1
ATOM 641 C C . GLU A 1 82 ? -1.806 3.208 -0.106 1.00 94.44 82 GLU A C 1
ATOM 643 O O . GLU A 1 82 ? -1.008 2.278 -0.243 1.00 94.44 82 GLU A O 1
ATOM 648 N N . ARG A 1 83 ? -2.980 3.257 -0.752 1.00 95.00 83 ARG A N 1
ATOM 649 C CA . ARG A 1 83 ? -3.478 2.223 -1.662 1.00 95.00 83 ARG A CA 1
ATOM 650 C C . ARG A 1 83 ? -2.513 1.954 -2.815 1.00 95.00 83 ARG A C 1
ATOM 652 O O . ARG A 1 83 ? -2.343 0.794 -3.175 1.00 95.00 83 ARG A O 1
ATOM 659 N N . PHE A 1 84 ? -1.861 2.984 -3.348 1.00 95.25 84 PHE A N 1
ATOM 660 C CA . PHE A 1 84 ? -0.904 2.832 -4.446 1.00 95.25 84 PHE A CA 1
ATOM 661 C C . PHE A 1 84 ? 0.550 3.080 -4.037 1.00 95.25 84 PHE A C 1
ATOM 663 O O . PHE A 1 84 ? 1.445 2.475 -4.619 1.00 95.25 84 PHE A O 1
ATOM 670 N N . ARG A 1 85 ? 0.812 3.842 -2.964 1.00 93.94 85 ARG A N 1
ATOM 671 C CA . ARG A 1 85 ? 2.165 3.946 -2.383 1.00 93.94 85 ARG A CA 1
ATOM 672 C C . ARG A 1 85 ? 2.691 2.615 -1.869 1.00 93.94 85 ARG A C 1
ATOM 674 O O . ARG A 1 85 ? 3.872 2.339 -2.035 1.00 93.94 85 ARG A O 1
ATOM 681 N N . CYS A 1 86 ? 1.846 1.797 -1.236 1.00 94.12 86 CYS A N 1
ATOM 682 C CA . CYS A 1 86 ? 2.274 0.501 -0.714 1.00 94.12 86 CYS A CA 1
ATOM 683 C C . CYS A 1 86 ? 2.897 -0.389 -1.809 1.00 94.12 86 CYS A C 1
ATOM 685 O O . CYS A 1 86 ? 4.069 -0.750 -1.671 1.00 94.12 86 CYS A O 1
ATOM 687 N N . PRO A 1 87 ? 2.186 -0.713 -2.906 1.00 94.00 87 PRO A N 1
ATOM 688 C CA . PRO A 1 87 ? 2.739 -1.554 -3.963 1.00 94.00 87 PRO A CA 1
ATOM 689 C C . PRO A 1 87 ? 3.824 -0.871 -4.810 1.00 94.00 87 PRO A C 1
ATOM 691 O O . PRO A 1 87 ? 4.622 -1.587 -5.413 1.00 94.00 87 PRO A O 1
ATOM 694 N N . GLU A 1 88 ? 3.925 0.465 -4.810 1.00 93.75 88 GLU A N 1
ATOM 695 C CA . GLU A 1 88 ? 5.025 1.184 -5.478 1.00 93.75 88 GLU A CA 1
ATOM 696 C C . GLU A 1 88 ? 6.399 0.755 -4.952 1.00 93.75 88 GLU A C 1
ATOM 698 O O . GLU A 1 88 ? 7.368 0.729 -5.701 1.00 93.75 88 GLU A O 1
ATOM 703 N N . SER A 1 89 ? 6.493 0.315 -3.693 1.00 91.69 89 SER A N 1
ATOM 704 C CA . SER A 1 89 ? 7.755 -0.187 -3.137 1.00 91.69 89 SER A CA 1
ATOM 705 C C . SER A 1 89 ? 8.338 -1.402 -3.881 1.00 91.69 89 SER A C 1
ATOM 707 O O . SER A 1 89 ? 9.539 -1.633 -3.792 1.00 91.69 89 SER A O 1
ATOM 709 N N . LEU A 1 90 ? 7.542 -2.136 -4.676 1.00 92.38 90 LEU A N 1
ATOM 710 C CA . LEU A 1 90 ? 8.051 -3.173 -5.589 1.00 92.38 90 LEU A CA 1
ATOM 711 C C . LEU A 1 90 ? 8.861 -2.592 -6.756 1.00 92.38 90 LEU A C 1
ATOM 713 O O . LEU A 1 90 ? 9.772 -3.242 -7.270 1.00 92.38 90 LEU A O 1
ATOM 717 N N . PHE A 1 91 ? 8.515 -1.386 -7.197 1.00 92.88 91 PHE A N 1
ATOM 718 C CA . PHE A 1 91 ? 9.202 -0.659 -8.260 1.00 92.88 91 PHE A CA 1
ATOM 719 C C . PHE A 1 91 ? 10.284 0.254 -7.681 1.00 92.88 91 PHE A C 1
ATOM 721 O O . PHE A 1 91 ? 11.347 0.384 -8.279 1.00 92.88 91 PHE A O 1
ATOM 728 N N . GLN A 1 92 ? 10.064 0.795 -6.483 1.00 91.69 92 GLN A N 1
ATOM 729 C CA . GLN A 1 92 ? 10.994 1.661 -5.764 1.00 91.69 92 GLN A CA 1
ATOM 730 C C . GLN A 1 92 ? 11.294 1.110 -4.354 1.00 91.69 92 GLN A C 1
ATOM 732 O O . GLN A 1 92 ? 10.769 1.620 -3.357 1.00 91.69 92 GLN A O 1
ATOM 737 N N . PRO A 1 93 ? 12.174 0.094 -4.224 1.00 90.88 93 PRO A N 1
ATOM 738 C CA . PRO A 1 93 ? 12.534 -0.492 -2.924 1.00 90.88 93 PRO A CA 1
ATOM 739 C C . PRO A 1 93 ? 13.159 0.505 -1.933 1.00 90.88 93 PRO A C 1
ATOM 741 O O . PRO A 1 93 ? 13.171 0.269 -0.722 1.00 90.88 93 PRO A O 1
ATOM 744 N N . SER A 1 94 ? 13.614 1.664 -2.417 1.00 89.88 94 SER A N 1
ATOM 745 C CA . SER A 1 94 ? 14.113 2.776 -1.604 1.00 89.88 94 SER A CA 1
ATOM 746 C C . SER A 1 94 ? 13.093 3.281 -0.574 1.00 89.88 94 SER A C 1
ATOM 748 O O . SER A 1 94 ? 13.491 3.730 0.502 1.00 89.88 94 SER A O 1
ATOM 750 N N . PHE A 1 95 ? 11.785 3.134 -0.821 1.00 84.94 95 PHE A N 1
ATOM 751 C CA . PHE A 1 95 ? 10.733 3.459 0.157 1.00 84.94 95 PHE A CA 1
ATOM 752 C C . PHE A 1 95 ? 10.778 2.592 1.420 1.00 84.94 95 PHE A C 1
ATOM 754 O O . PHE A 1 95 ? 10.308 3.011 2.482 1.00 84.94 95 PHE A O 1
ATOM 761 N N . LEU A 1 96 ? 11.385 1.412 1.318 1.00 86.19 96 LEU A N 1
ATOM 762 C CA . LEU A 1 96 ? 11.630 0.490 2.424 1.00 86.19 96 LEU A CA 1
ATOM 763 C C . LEU A 1 96 ? 13.037 0.649 3.009 1.00 86.19 96 LEU A C 1
ATOM 765 O O . LEU A 1 96 ? 13.395 -0.065 3.942 1.00 86.19 96 LEU A O 1
ATOM 769 N N . GLY A 1 97 ? 13.834 1.583 2.479 1.00 86.88 97 GLY A N 1
ATOM 770 C CA . GLY A 1 97 ? 15.247 1.736 2.817 1.00 86.88 97 GLY A CA 1
ATOM 771 C C . GLY A 1 97 ? 16.143 0.668 2.186 1.00 86.88 97 GLY A C 1
ATOM 772 O O . GLY A 1 97 ? 17.245 0.445 2.678 1.00 86.88 97 GLY A O 1
ATOM 773 N N . MET A 1 98 ? 15.681 -0.010 1.129 1.00 87.00 98 MET A N 1
ATOM 774 C CA . MET A 1 98 ? 16.462 -1.023 0.419 1.00 87.00 98 MET A CA 1
ATOM 775 C C . MET A 1 98 ? 17.162 -0.410 -0.797 1.00 87.00 98 MET A C 1
ATOM 777 O O . MET A 1 98 ? 16.525 0.229 -1.630 1.00 87.00 98 MET A O 1
ATOM 781 N N . GLU A 1 99 ? 18.461 -0.671 -0.949 1.00 85.38 99 GLU A N 1
ATOM 782 C CA . GLU A 1 99 ? 19.266 -0.266 -2.117 1.00 85.38 99 GLU A CA 1
ATOM 783 C C . GLU A 1 99 ? 19.201 -1.307 -3.255 1.00 85.38 99 GLU A C 1
ATOM 785 O O . GLU A 1 99 ? 20.177 -1.560 -3.956 1.00 85.38 99 GLU A O 1
ATOM 790 N N . SER A 1 100 ? 18.059 -1.984 -3.400 1.00 85.88 100 SER A N 1
ATOM 791 C CA . SER A 1 100 ? 17.834 -2.994 -4.443 1.00 85.88 100 SER A CA 1
ATOM 792 C C . SER A 1 100 ? 17.110 -2.395 -5.645 1.00 85.88 100 SER A C 1
ATOM 794 O O . SER A 1 100 ? 16.317 -1.466 -5.499 1.00 85.88 100 SER A O 1
ATOM 796 N N . ALA A 1 101 ? 17.354 -2.963 -6.825 1.00 89.19 101 ALA A N 1
ATOM 797 C CA . ALA A 1 101 ? 16.611 -2.633 -8.033 1.00 89.19 101 ALA A CA 1
ATOM 798 C C . ALA A 1 101 ? 15.140 -3.070 -7.909 1.00 89.19 101 ALA A C 1
ATOM 800 O O . ALA A 1 101 ? 14.832 -4.090 -7.285 1.00 89.19 101 ALA A O 1
ATOM 801 N N . GLY A 1 102 ? 14.228 -2.311 -8.517 1.00 91.62 102 GLY A N 1
ATOM 802 C CA . GLY A 1 102 ? 12.813 -2.678 -8.575 1.00 91.62 102 GLY A CA 1
ATOM 803 C C . GLY A 1 102 ? 12.571 -3.948 -9.396 1.00 91.62 102 GLY A C 1
ATOM 804 O O . GLY A 1 102 ? 13.438 -4.420 -10.139 1.00 91.62 102 GLY A O 1
ATOM 805 N N . ILE A 1 103 ? 11.359 -4.501 -9.318 1.00 92.56 103 ILE A N 1
ATOM 806 C CA . ILE A 1 103 ? 10.995 -5.726 -10.053 1.00 92.56 103 ILE A CA 1
ATOM 807 C C . ILE A 1 103 ? 11.115 -5.575 -11.578 1.00 92.56 103 ILE A C 1
ATOM 809 O O . ILE A 1 103 ? 11.412 -6.545 -12.272 1.00 92.56 103 ILE A O 1
ATOM 813 N N . HIS A 1 104 ? 10.911 -4.365 -12.100 1.00 91.44 104 HIS A N 1
ATOM 814 C CA . HIS A 1 104 ? 10.975 -4.064 -13.529 1.00 91.44 104 HIS A CA 1
ATOM 815 C C . HIS A 1 104 ? 12.418 -4.122 -14.052 1.00 91.44 104 HIS A C 1
ATOM 817 O O . HIS A 1 104 ? 12.680 -4.780 -15.055 1.00 91.44 104 HIS A O 1
ATOM 823 N N . GLU A 1 105 ? 13.367 -3.536 -13.322 1.00 90.12 105 GLU A N 1
ATOM 824 C CA . GLU A 1 105 ? 14.800 -3.653 -13.610 1.00 90.12 105 GLU A CA 1
ATOM 825 C C . GLU A 1 105 ? 15.309 -5.080 -13.382 1.00 90.12 105 GLU A C 1
ATOM 827 O O . GLU A 1 105 ? 16.026 -5.625 -14.216 1.00 90.12 105 GLU A O 1
ATOM 832 N N . THR A 1 106 ? 14.888 -5.725 -12.290 1.00 89.00 106 THR A N 1
ATOM 833 C CA . THR A 1 106 ? 15.283 -7.107 -11.966 1.00 89.00 106 THR A CA 1
ATOM 834 C C . THR A 1 106 ? 14.805 -8.111 -13.017 1.00 89.00 106 THR A C 1
ATOM 836 O O . THR A 1 106 ? 15.437 -9.138 -13.203 1.00 89.00 106 THR A O 1
ATOM 839 N N . THR A 1 107 ? 1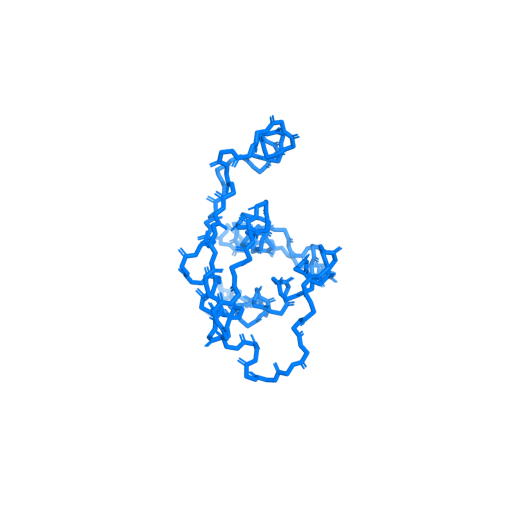3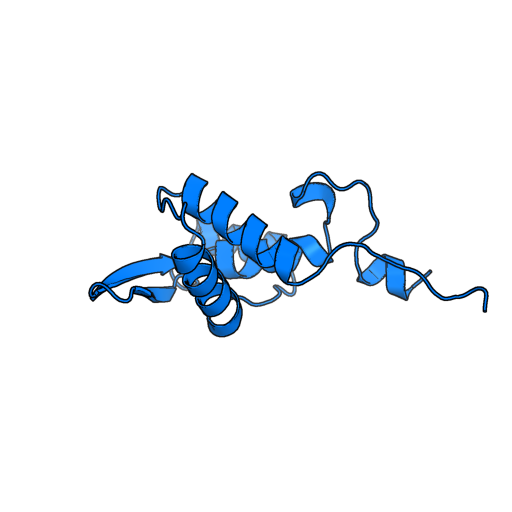.695 -7.841 -13.710 1.00 88.38 107 THR A N 1
ATOM 840 C CA . THR A 1 107 ? 13.208 -8.712 -14.797 1.00 88.38 107 THR A CA 1
ATOM 841 C C . THR A 1 107 ? 13.930 -8.447 -16.120 1.00 88.38 107 THR A C 1
ATOM 843 O O . THR A 1 107 ? 14.022 -9.339 -16.959 1.00 88.38 107 THR A O 1
ATOM 846 N N . TYR A 1 108 ? 14.396 -7.214 -16.332 1.00 88.12 108 TYR A N 1
ATOM 847 C CA . TYR A 1 108 ? 15.113 -6.824 -17.544 1.00 88.12 108 TYR A CA 1
ATOM 848 C C . TYR A 1 108 ? 16.568 -7.319 -17.557 1.00 88.12 108 TYR A C 1
ATOM 850 O O . TYR A 1 108 ? 17.079 -7.666 -18.623 1.00 88.12 108 TYR A O 1
ATOM 858 N N . ASN A 1 109 ? 17.217 -7.324 -16.388 1.00 76.38 109 ASN A N 1
ATOM 859 C CA . ASN A 1 109 ? 18.602 -7.764 -16.184 1.00 76.38 109 ASN A CA 1
ATOM 860 C C . ASN A 1 109 ? 18.763 -9.290 -16.257 1.00 76.38 109 ASN A C 1
ATOM 862 O O . ASN A 1 109 ? 19.813 -9.731 -16.781 1.00 76.38 109 ASN A O 1
#

Foldseek 3Di:
DPLDDDDPDDLLLLLVLLQVVVVVVVDHDDDPVSSVVSSVCLVPQADADPDLVVQVVCLVVDCPQWDWDADPVRDIDIDTSSSHVSCCCQCVVVSVVDPDHHPVVSVVD

Secondary structure (DSSP, 8-state):
----------HHHHHHHHHHHHHHTT----SHHHHHHHHHHHHHH----SSHHHHHHHHHH-GGG-EEEE-TTS-EEEE-THHHHHHHTTT-GGGGT--PPPHHHHHH-

Sequence (109 aa):
PHAILRLDLAGRDLTDYLMKILTERGYSFTTTAEREIVRDIKEKLCYVALDFEQEMATAASSSSLEKSYELPDGQVITIGNERFRCPESLFQPSFLGMESAGIHETTYN

Radius of gyration: 15.12 Å; chains: 1; bounding box: 40×39×35 Å

pLDDT: mean 90.79, std 5.28, range [53.97, 95.69]

Organism: NCBI:txid2602928

InterPro domains:
  IPR004000 Actin family [PF00022] (2-103)
  IPR004000 Actin family [PTHR11937] (1-109)
  IPR043129 ATPase, nucleotide binding domain [SSF53067] (1-109)